Protein AF-D8UL96-F1 (afdb_monomer)

Secondary structure (DSSP, 8-state):
-EEEES-SEEEEESSSEEEEESSSEEEEESSSEEEEESSSEEEEESS-SEEEEES-SEEEEES-SEEEEES-SEEEEES-SEEEEEEEEEEEEEEEEEEEEEEEEEEEEEEEEEEEEEEEE-SEEEESS-EEEEE-SEEEEES-SS--EE--SS-EEEE--

Solvent-accessible surface area (backbone atoms only — not comparable to full-atom values): 7204 Å² total; per-residue (Å²): 106,48,81,46,66,75,39,77,62,46,81,48,63,77,35,67,33,40,38,42,35,52,28,52,36,40,39,42,33,46,22,44,33,39,38,38,35,47,25,52,34,39,39,40,40,41,66,24,52,36,39,40,39,36,49,24,52,36,39,39,42,35,46,23,53,33,40,38,41,36,49,25,54,34,41,40,40,34,50,24,44,35,36,39,42,35,46,23,38,34,42,39,41,33,46,25,47,34,36,43,37,31,49,26,57,42,40,39,41,39,37,58,34,64,32,30,43,37,32,60,31,61,41,40,37,40,32,48,19,45,24,43,38,36,38,52,27,38,36,42,36,34,53,38,98,60,81,52,79,41,66,71,72,57,53,75,48,78,45,66,120

Organism: NCBI:txid3068

Nearest PDB structures (foldseek):
  3ult-assembly2_B  TM=1.976E-01  e=4.684E+00  Lolium perenne
  4dn7-assembly1_B  TM=1.656E-01  e=8.899E+00  Methanosarcina mazei Go1

pLDDT: mean 82.92, std 13.46, range [46.44, 96.88]

Radius of gyration: 16.31 Å; Cα contacts (8 Å, |Δi|>4): 551; chains: 1; bounding box: 40×33×46 Å

Mean predicted aligned error: 7.3 Å

Foldseek 3Di:
DEEAEDDQEEEAEDEQEYEHEHYAEYEAEQYQEYEYECYQEYEYDYNYQEYEYYDYQEYEYYDYQEYEAEDYQEYEYECHQEYEAYDYQEYEAENYAEYEHECHEHEYEAYNYNEYAHANHHEEYEHAEYAYEHDAYEYEYHDYPDYDYYDYNYDYHYYDD

Sequence (161 aa):
YAICKHMPYAICKHMPYAICKHMPYAICKHMPYAICNHMPYAICNHHMLYAICKHMPYAICKHMPYAICKHMPYAICKHIPYAICNHMPYANCNHMQSASICDLQAYVICKHMRSASICNLQAYAICESASICNLQAYAICKHMPYVSICHMQAYAICKHM

Structure (mmCIF, N/CA/C/O backbone):
data_AF-D8UL96-F1
#
_entry.id   AF-D8UL96-F1
#
loop_
_atom_site.group_PDB
_atom_site.id
_atom_site.type_symbol
_atom_site.label_atom_id
_atom_site.label_alt_id
_atom_site.label_comp_id
_atom_site.label_asym_id
_atom_site.label_entity_id
_atom_site.label_seq_id
_atom_site.pdbx_PDB_ins_code
_atom_site.Cartn_x
_atom_site.Cartn_y
_atom_site.Cartn_z
_atom_site.occupancy
_atom_site.B_iso_or_equiv
_atom_site.auth_seq_id
_atom_site.auth_comp_id
_atom_site.auth_asym_id
_atom_site.auth_atom_id
_atom_site.pdbx_PDB_model_num
ATOM 1 N N . TYR A 1 1 ? 15.460 1.985 -16.547 1.00 90.88 1 TYR A N 1
ATOM 2 C CA . TYR A 1 1 ? 13.983 1.953 -16.497 1.00 90.88 1 TYR A CA 1
ATOM 3 C C . TYR A 1 1 ? 13.565 0.534 -16.845 1.00 90.88 1 TYR A C 1
ATOM 5 O O . TYR A 1 1 ? 14.177 -0.022 -17.747 1.00 90.88 1 TYR A O 1
ATOM 13 N N . ALA A 1 2 ? 12.592 -0.058 -16.149 1.00 92.19 2 ALA A N 1
ATOM 14 C CA . ALA A 1 2 ? 12.120 -1.418 -16.433 1.00 92.19 2 ALA A CA 1
ATOM 15 C C . ALA A 1 2 ? 10.598 -1.485 -16.576 1.00 92.19 2 ALA A C 1
ATOM 17 O O . ALA A 1 2 ? 9.871 -0.869 -15.794 1.00 92.19 2 ALA A O 1
ATOM 18 N N . ILE A 1 3 ? 10.129 -2.277 -17.544 1.00 95.69 3 ILE A N 1
ATOM 19 C CA . ILE A 1 3 ? 8.726 -2.682 -17.669 1.00 95.69 3 ILE A CA 1
ATOM 20 C C . ILE A 1 3 ? 8.674 -4.201 -17.612 1.00 95.69 3 ILE A C 1
ATOM 22 O O . ILE A 1 3 ? 9.182 -4.888 -18.492 1.00 95.69 3 ILE A O 1
ATOM 26 N N . CYS A 1 4 ? 8.009 -4.707 -16.589 1.00 94.38 4 CYS A N 1
ATOM 27 C CA . CYS A 1 4 ? 7.832 -6.116 -16.313 1.00 94.38 4 CYS A CA 1
ATOM 28 C C . CYS A 1 4 ? 6.341 -6.445 -16.503 1.00 94.38 4 CYS A C 1
ATOM 30 O O . CYS A 1 4 ? 5.489 -5.896 -15.799 1.00 94.38 4 CYS A O 1
ATOM 32 N N . LYS A 1 5 ? 6.012 -7.316 -17.466 1.00 95.06 5 LYS A N 1
ATOM 33 C CA . LYS A 1 5 ? 4.636 -7.742 -17.783 1.00 95.06 5 LYS A CA 1
ATOM 34 C C . LYS A 1 5 ? 4.568 -9.256 -17.957 1.00 95.06 5 LYS A C 1
ATOM 36 O O . LYS A 1 5 ? 5.468 -9.806 -18.576 1.00 95.06 5 LYS A O 1
ATOM 41 N N . HIS A 1 6 ? 3.502 -9.895 -17.470 1.00 92.50 6 HIS A N 1
ATOM 42 C CA . HIS A 1 6 ? 3.218 -11.323 -17.702 1.00 92.50 6 HIS A CA 1
ATOM 43 C C . HIS A 1 6 ? 4.377 -12.266 -17.330 1.00 92.50 6 HIS A C 1
ATOM 45 O O . HIS A 1 6 ? 4.664 -13.227 -18.035 1.00 92.50 6 HIS A O 1
ATOM 51 N N . MET A 1 7 ? 5.050 -11.987 -16.212 1.00 91.06 7 MET A N 1
ATOM 52 C CA . MET A 1 7 ? 6.116 -12.837 -15.669 1.00 91.06 7 MET A CA 1
ATOM 53 C C . MET A 1 7 ? 5.695 -13.401 -14.311 1.00 91.06 7 MET A C 1
ATOM 55 O O . MET A 1 7 ? 4.895 -12.768 -13.626 1.00 91.06 7 MET A O 1
ATOM 59 N N . PRO A 1 8 ? 6.240 -14.546 -13.873 1.00 89.44 8 PRO A N 1
ATOM 60 C CA . PRO A 1 8 ? 5.935 -15.099 -12.554 1.00 89.44 8 PRO A CA 1
ATOM 61 C C . PRO A 1 8 ? 6.446 -14.213 -11.406 1.00 89.44 8 PRO A C 1
ATOM 63 O O . PRO A 1 8 ? 5.813 -14.142 -10.354 1.00 89.44 8 PRO A O 1
ATOM 66 N N . TYR A 1 9 ? 7.561 -13.503 -11.602 1.00 93.25 9 TYR A N 1
ATOM 67 C CA . TYR A 1 9 ? 8.114 -12.575 -10.617 1.00 93.25 9 TYR A CA 1
ATOM 68 C C . TYR A 1 9 ? 8.910 -11.446 -11.286 1.00 93.25 9 TYR A C 1
ATOM 70 O O . TYR A 1 9 ? 9.438 -11.612 -12.385 1.00 93.25 9 TYR A O 1
ATOM 78 N N . ALA A 1 10 ? 9.034 -10.307 -10.601 1.00 94.38 10 ALA A N 1
ATOM 79 C CA . ALA A 1 10 ? 9.930 -9.218 -10.987 1.00 94.38 10 ALA A CA 1
ATOM 80 C C . ALA A 1 10 ? 10.727 -8.698 -9.785 1.00 94.38 10 ALA A C 1
ATOM 82 O O . ALA A 1 10 ? 10.167 -8.401 -8.728 1.00 94.38 10 ALA A O 1
ATOM 83 N N . ILE A 1 11 ? 12.043 -8.557 -9.957 1.00 95.19 11 ILE A N 1
ATOM 84 C CA . ILE A 1 11 ? 12.930 -7.911 -8.986 1.00 95.19 11 ILE A CA 1
ATOM 85 C C . ILE A 1 11 ? 13.645 -6.768 -9.699 1.00 95.19 11 ILE A C 1
ATOM 87 O O . ILE A 1 11 ? 14.596 -6.981 -10.445 1.00 95.19 11 ILE A O 1
ATOM 91 N N . CYS A 1 12 ? 13.193 -5.547 -9.443 1.00 93.19 12 CYS A N 1
ATOM 92 C CA . CYS A 1 12 ? 13.756 -4.336 -10.016 1.00 93.19 12 CYS A CA 1
ATOM 93 C C . CYS A 1 12 ? 14.648 -3.661 -8.961 1.00 93.19 12 CYS A C 1
ATOM 95 O O . CYS A 1 12 ? 14.188 -3.346 -7.858 1.00 93.19 12 CYS A O 1
ATOM 97 N N . LYS A 1 13 ? 15.927 -3.437 -9.287 1.00 93.75 13 LYS A N 1
ATOM 98 C CA . LYS A 1 13 ? 16.922 -2.801 -8.405 1.00 93.75 13 LYS A CA 1
ATOM 99 C C . LYS A 1 13 ? 17.768 -1.789 -9.177 1.00 93.75 13 LYS A C 1
ATOM 101 O O . LYS A 1 13 ? 18.006 -2.009 -10.357 1.00 93.75 13 LYS A O 1
ATOM 106 N N . HIS A 1 14 ? 18.243 -0.736 -8.507 1.00 91.62 14 HIS A N 1
ATOM 107 C CA . HIS A 1 14 ? 19.226 0.230 -9.035 1.00 91.62 14 HIS A CA 1
ATOM 108 C C . HIS A 1 14 ? 18.855 0.817 -10.404 1.00 91.62 14 HIS A C 1
ATOM 110 O O . HIS A 1 14 ? 19.633 0.791 -11.354 1.00 91.62 14 HIS A O 1
ATOM 116 N N . MET A 1 15 ? 17.638 1.346 -10.518 1.00 91.06 15 MET A N 1
ATOM 117 C CA . MET A 1 15 ? 17.159 1.986 -11.743 1.00 91.06 15 MET A CA 1
ATOM 118 C C . MET A 1 15 ? 16.376 3.253 -11.414 1.00 91.06 15 MET A C 1
ATOM 120 O O . MET A 1 15 ? 15.866 3.370 -10.309 1.00 91.06 15 MET A O 1
ATOM 124 N N . PRO A 1 16 ? 16.183 4.178 -12.366 1.00 91.88 16 PRO A N 1
ATOM 125 C CA . PRO A 1 16 ? 15.356 5.360 -12.121 1.00 91.88 16 PRO A CA 1
ATOM 126 C C . PRO A 1 16 ? 13.875 5.032 -11.860 1.00 91.88 16 PRO A C 1
ATOM 128 O O . PRO A 1 16 ? 13.189 5.754 -11.140 1.00 91.88 16 PRO A O 1
ATOM 131 N N . TYR A 1 17 ? 13.366 3.960 -12.479 1.00 93.69 17 TYR A N 1
ATOM 132 C CA . TYR A 1 17 ? 11.932 3.686 -12.538 1.00 93.69 17 TYR A CA 1
ATOM 133 C C . TYR A 1 17 ? 11.621 2.218 -12.876 1.00 93.69 17 TYR A C 1
ATOM 135 O O . TYR A 1 17 ? 12.317 1.623 -13.713 1.00 93.69 17 TYR A O 1
ATOM 143 N N . ALA A 1 18 ? 10.549 1.671 -12.291 1.00 95.06 18 ALA A N 1
ATOM 144 C CA . ALA A 1 18 ? 10.006 0.347 -12.605 1.00 95.06 18 ALA A CA 1
ATOM 145 C C . ALA A 1 18 ? 8.469 0.335 -12.734 1.00 95.06 18 ALA A C 1
ATOM 147 O O . ALA A 1 18 ? 7.761 0.871 -11.880 1.00 95.06 18 ALA A O 1
ATOM 148 N N . ILE A 1 19 ? 7.956 -0.339 -13.769 1.00 96.75 19 ILE A N 1
ATOM 149 C CA . ILE A 1 19 ? 6.540 -0.713 -13.908 1.00 96.75 19 ILE A CA 1
ATOM 150 C C . ILE A 1 19 ? 6.416 -2.226 -13.870 1.00 96.75 19 ILE A C 1
ATOM 152 O O . ILE A 1 19 ? 6.923 -2.901 -14.761 1.00 96.75 19 ILE A O 1
ATOM 156 N N . CYS A 1 20 ? 5.646 -2.744 -12.924 1.00 95.88 20 CYS A N 1
ATOM 157 C CA . CYS A 1 20 ? 5.314 -4.158 -12.825 1.00 95.88 20 CYS A CA 1
ATOM 158 C C . CYS A 1 20 ? 3.795 -4.328 -12.984 1.00 95.88 20 CYS A C 1
ATOM 160 O O . CYS A 1 20 ? 3.017 -3.731 -12.234 1.00 95.88 20 CYS A O 1
ATOM 162 N N . LYS A 1 21 ? 3.358 -5.102 -13.986 1.00 96.38 21 LYS A N 1
ATOM 163 C CA . LYS A 1 21 ? 1.936 -5.313 -14.313 1.00 96.38 21 LYS A CA 1
ATOM 164 C C . LYS A 1 21 ? 1.620 -6.780 -14.591 1.00 96.38 21 LYS A C 1
ATOM 166 O O . LYS A 1 21 ? 2.418 -7.452 -15.236 1.00 96.38 21 LYS A O 1
ATOM 171 N N . HIS A 1 22 ? 0.430 -7.233 -14.193 1.00 94.12 22 HIS A N 1
ATOM 172 C CA . HIS A 1 22 ? -0.103 -8.565 -14.526 1.00 94.12 22 HIS A CA 1
ATOM 173 C C . HIS A 1 22 ? 0.876 -9.693 -14.183 1.00 94.12 22 HIS A C 1
ATOM 175 O O . HIS A 1 22 ? 1.348 -10.417 -15.059 1.00 94.12 22 HIS A O 1
ATOM 181 N N . MET A 1 23 ? 1.228 -9.796 -12.904 1.00 93.25 23 MET A N 1
ATOM 182 C CA . MET A 1 23 ? 2.145 -10.821 -12.406 1.00 93.25 23 MET A CA 1
ATOM 183 C C . MET A 1 23 ? 1.846 -11.197 -10.962 1.00 93.25 23 MET A C 1
ATOM 185 O O . MET A 1 23 ? 1.242 -10.393 -10.269 1.00 93.25 23 MET A O 1
ATOM 189 N N . PRO A 1 24 ? 2.274 -12.372 -10.480 1.00 92.69 24 PRO A N 1
ATOM 190 C CA . PRO A 1 24 ? 2.106 -12.770 -9.085 1.00 92.69 24 PRO A CA 1
ATOM 191 C C . PRO A 1 24 ? 2.796 -11.834 -8.077 1.00 92.69 24 PRO A C 1
ATOM 193 O O . PRO A 1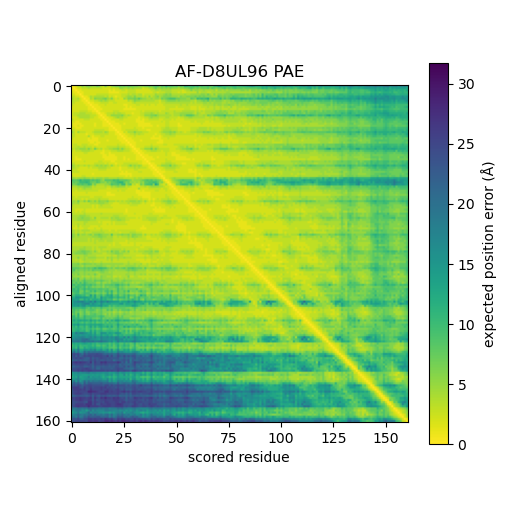 24 ? 2.218 -11.497 -7.044 1.00 92.69 24 PRO A O 1
ATOM 196 N N . TYR A 1 25 ? 4.036 -11.421 -8.364 1.00 94.50 25 TYR A N 1
ATOM 197 C CA . TYR A 1 25 ? 4.905 -10.819 -7.354 1.00 94.50 25 TYR A CA 1
ATOM 198 C C . TYR A 1 25 ? 5.887 -9.788 -7.926 1.00 94.50 25 TYR A C 1
ATOM 200 O O . TYR A 1 25 ? 6.566 -10.056 -8.920 1.00 94.50 25 TYR A O 1
ATOM 208 N N . ALA A 1 26 ? 6.024 -8.636 -7.258 1.00 95.44 26 ALA A N 1
ATOM 209 C CA . ALA A 1 26 ? 7.021 -7.620 -7.597 1.00 95.44 26 ALA A CA 1
ATOM 210 C C . ALA A 1 26 ? 7.772 -7.079 -6.370 1.00 95.44 26 ALA A C 1
ATOM 212 O O . ALA A 1 26 ? 7.169 -6.695 -5.366 1.00 95.44 26 ALA A O 1
ATOM 213 N N . ILE A 1 27 ? 9.099 -6.977 -6.488 1.00 95.88 27 ILE A N 1
ATOM 214 C CA . ILE A 1 27 ? 9.964 -6.246 -5.555 1.00 95.88 27 ILE A CA 1
ATOM 215 C C . ILE A 1 27 ? 10.639 -5.098 -6.298 1.00 95.88 27 ILE A C 1
ATOM 217 O O . ILE A 1 27 ? 11.404 -5.326 -7.234 1.00 95.88 27 ILE A O 1
ATOM 221 N N . CYS A 1 28 ? 10.450 -3.882 -5.796 1.00 94.38 28 CYS A N 1
ATOM 222 C CA . CYS A 1 28 ? 11.119 -2.674 -6.264 1.00 94.38 28 CYS A CA 1
ATOM 223 C C . CYS A 1 28 ? 11.970 -2.093 -5.128 1.00 94.38 28 CYS A C 1
ATOM 225 O O . CYS A 1 28 ? 11.453 -1.828 -4.038 1.00 94.38 28 CYS A O 1
ATOM 227 N N . LYS A 1 29 ? 13.280 -1.934 -5.360 1.00 93.88 29 LYS A N 1
ATOM 228 C CA . LYS A 1 29 ? 14.232 -1.399 -4.369 1.00 93.88 29 LYS A CA 1
ATOM 229 C C . LYS A 1 29 ? 15.256 -0.450 -4.987 1.00 93.88 29 LYS A C 1
ATOM 231 O O . LYS A 1 29 ? 15.674 -0.670 -6.119 1.00 93.88 29 LYS A O 1
ATOM 236 N N . HIS A 1 30 ? 15.726 0.537 -4.220 1.00 90.56 30 HIS A N 1
ATOM 237 C CA . HIS A 1 30 ? 16.778 1.477 -4.641 1.00 90.56 30 HIS A CA 1
ATOM 238 C C . HIS A 1 30 ? 16.457 2.154 -5.982 1.00 90.56 30 HIS A C 1
ATOM 240 O O . HIS A 1 30 ? 17.207 2.031 -6.953 1.00 90.56 30 HIS A O 1
ATOM 246 N N . MET A 1 31 ? 15.300 2.810 -6.048 1.00 91.81 31 MET A N 1
ATOM 247 C CA . MET A 1 31 ? 14.851 3.526 -7.239 1.00 91.81 31 MET A CA 1
ATOM 248 C C . MET A 1 31 ? 13.921 4.678 -6.886 1.00 91.81 31 MET A C 1
ATOM 250 O O . MET A 1 31 ? 13.032 4.477 -6.071 1.00 91.81 31 MET A O 1
ATOM 254 N N . PRO A 1 32 ? 14.017 5.839 -7.545 1.00 92.38 32 PRO A N 1
ATOM 255 C CA . PRO A 1 32 ? 13.116 6.960 -7.304 1.00 92.38 32 PRO A CA 1
ATOM 256 C C . PRO A 1 32 ? 11.619 6.609 -7.400 1.00 92.38 32 PRO A C 1
ATOM 258 O O . PRO A 1 32 ? 10.847 7.045 -6.548 1.00 92.38 32 PRO A O 1
ATOM 261 N N . TYR A 1 33 ? 11.205 5.794 -8.378 1.00 94.56 33 TYR A N 1
ATOM 262 C CA . TYR A 1 33 ? 9.786 5.553 -8.669 1.00 94.56 33 TYR A CA 1
ATOM 263 C C . TYR A 1 33 ? 9.467 4.077 -8.940 1.00 94.56 33 TYR A C 1
ATOM 265 O O . TYR A 1 33 ? 10.154 3.424 -9.728 1.00 94.56 33 TYR A O 1
ATOM 273 N N . ALA A 1 34 ? 8.360 3.572 -8.383 1.00 95.38 34 ALA A N 1
ATOM 274 C CA . ALA A 1 34 ? 7.782 2.295 -8.807 1.00 95.38 34 ALA A CA 1
ATOM 275 C C . ALA A 1 34 ? 6.258 2.332 -8.939 1.00 95.38 34 ALA A C 1
ATOM 277 O O . ALA A 1 34 ? 5.555 2.930 -8.121 1.00 95.38 34 ALA A O 1
ATOM 278 N N . ILE A 1 35 ? 5.753 1.625 -9.951 1.00 96.88 35 ILE A N 1
ATOM 279 C CA . ILE A 1 35 ? 4.327 1.375 -10.153 1.00 96.88 35 ILE A CA 1
ATOM 280 C C . ILE A 1 35 ? 4.085 -0.130 -10.233 1.00 96.88 35 ILE A C 1
ATOM 282 O O . ILE A 1 35 ? 4.559 -0.794 -11.153 1.00 96.88 35 ILE A O 1
ATOM 286 N N . CYS A 1 36 ? 3.279 -0.642 -9.311 1.00 96.06 36 CYS A N 1
ATOM 287 C CA . CYS A 1 36 ? 2.839 -2.029 -9.260 1.00 96.06 36 CYS A CA 1
ATOM 288 C C . CYS A 1 36 ? 1.317 -2.071 -9.454 1.00 96.06 36 CYS A C 1
ATOM 290 O O . CYS A 1 36 ? 0.576 -1.408 -8.724 1.00 96.06 36 CYS A O 1
ATOM 292 N N . ASN A 1 37 ? 0.836 -2.815 -10.454 1.00 95.69 37 ASN A N 1
ATOM 293 C CA . ASN A 1 37 ? -0.593 -2.890 -10.766 1.00 95.69 37 ASN A CA 1
ATOM 294 C C . ASN A 1 37 ? -1.036 -4.304 -11.170 1.00 95.69 37 ASN A C 1
ATOM 296 O O . ASN A 1 37 ? -0.295 -4.996 -11.865 1.00 95.69 37 ASN A O 1
ATOM 300 N N . HIS A 1 38 ? -2.258 -4.697 -10.800 1.00 93.50 38 HIS A N 1
ATOM 301 C CA . HIS A 1 38 ? -2.842 -6.011 -11.110 1.00 93.50 38 HIS A CA 1
ATOM 302 C C . HIS A 1 38 ? -1.903 -7.170 -10.755 1.00 93.50 38 HIS A C 1
ATOM 304 O O . HIS A 1 38 ? -1.408 -7.887 -11.628 1.00 93.50 38 HIS A O 1
ATOM 310 N N . MET A 1 39 ? -1.629 -7.319 -9.463 1.00 93.88 39 MET A N 1
ATOM 311 C CA . MET A 1 39 ? -0.811 -8.410 -8.936 1.00 93.88 39 MET A CA 1
ATOM 312 C C . MET A 1 39 ? -1.285 -8.834 -7.549 1.00 93.88 39 MET A C 1
ATOM 314 O O . MET A 1 39 ? -1.819 -8.002 -6.838 1.00 93.88 39 MET A O 1
ATOM 318 N N . PRO A 1 40 ? -1.090 -10.084 -7.120 1.00 92.75 40 PRO A N 1
ATOM 319 C CA . PRO A 1 40 ? -1.276 -10.516 -5.740 1.00 92.75 40 PRO A CA 1
ATOM 320 C C . PRO A 1 40 ? -0.494 -9.681 -4.713 1.00 92.75 40 PRO A C 1
ATOM 322 O O . PRO A 1 40 ? -1.046 -9.311 -3.674 1.00 92.75 40 PRO A O 1
ATOM 325 N N . TYR A 1 41 ? 0.784 -9.392 -4.989 1.00 94.00 41 TYR A N 1
ATOM 326 C CA . TYR A 1 41 ? 1.680 -8.858 -3.966 1.00 94.00 41 TYR A CA 1
ATOM 327 C C . TYR A 1 41 ? 2.772 -7.925 -4.509 1.00 94.00 41 TYR A C 1
ATOM 329 O O . TYR A 1 41 ? 3.481 -8.265 -5.461 1.00 94.00 41 TYR A O 1
ATOM 337 N N . ALA A 1 42 ? 2.964 -6.779 -3.846 1.00 94.69 42 ALA A N 1
ATOM 338 C CA . ALA A 1 42 ? 4.026 -5.821 -4.153 1.00 94.69 42 ALA A CA 1
ATOM 339 C C . ALA A 1 42 ? 4.802 -5.366 -2.906 1.00 94.69 42 ALA A C 1
ATOM 341 O O . ALA A 1 42 ? 4.212 -4.945 -1.907 1.00 94.69 42 ALA A O 1
ATOM 342 N N . ILE A 1 43 ? 6.137 -5.363 -3.005 1.00 96.00 43 ILE A N 1
ATOM 343 C CA . ILE A 1 43 ? 7.027 -4.703 -2.041 1.00 96.00 43 ILE A CA 1
ATOM 344 C C . ILE A 1 43 ? 7.763 -3.557 -2.722 1.00 96.00 43 ILE A C 1
ATOM 346 O O . ILE A 1 43 ? 8.593 -3.778 -3.605 1.00 96.00 43 ILE A O 1
ATOM 350 N N . CYS A 1 44 ? 7.547 -2.350 -2.218 1.00 93.62 44 CYS A N 1
ATOM 351 C CA . CYS A 1 44 ? 8.295 -1.155 -2.584 1.00 93.62 44 CYS A CA 1
ATOM 352 C C . CYS A 1 44 ? 9.079 -0.691 -1.352 1.00 93.62 44 CYS A C 1
ATOM 354 O O . CYS A 1 44 ? 8.486 -0.345 -0.326 1.00 93.62 44 CYS A O 1
ATOM 356 N N . ASN A 1 45 ? 10.411 -0.745 -1.401 1.00 90.06 45 ASN A N 1
ATOM 357 C CA . ASN A 1 45 ? 11.227 -0.456 -0.225 1.00 90.06 45 ASN A CA 1
ATOM 358 C C . ASN A 1 45 ? 12.556 0.227 -0.562 1.00 90.06 45 ASN A C 1
ATOM 360 O O . ASN A 1 45 ? 13.233 -0.177 -1.500 1.00 90.06 45 ASN A O 1
ATOM 364 N N . HIS A 1 46 ? 12.975 1.134 0.322 1.00 80.81 46 HIS A N 1
ATOM 365 C CA . HIS A 1 46 ? 14.321 1.697 0.439 1.00 80.81 46 HIS A CA 1
ATOM 366 C C . HIS A 1 46 ? 14.748 2.592 -0.737 1.00 80.81 46 HIS A C 1
ATOM 368 O O . HIS A 1 46 ? 14.805 2.157 -1.888 1.00 80.81 46 HIS A O 1
ATOM 374 N N . HIS A 1 47 ? 15.130 3.838 -0.424 1.00 80.19 47 HIS A N 1
ATOM 375 C CA . HIS A 1 47 ? 15.642 4.815 -1.396 1.00 80.19 47 HIS A CA 1
ATOM 376 C C . HIS A 1 47 ? 14.682 5.039 -2.576 1.00 80.19 47 HIS A C 1
ATOM 378 O O . HIS A 1 47 ? 15.092 5.127 -3.733 1.00 80.19 47 HIS A O 1
ATOM 384 N N . MET A 1 48 ? 13.385 5.108 -2.267 1.00 85.56 48 MET A N 1
ATOM 385 C CA . MET A 1 48 ? 12.355 5.482 -3.228 1.00 85.56 48 MET A CA 1
ATOM 386 C C . MET A 1 48 ? 11.775 6.835 -2.865 1.00 85.56 48 MET A C 1
ATOM 388 O O . MET A 1 48 ? 11.583 7.124 -1.689 1.00 85.56 48 MET A O 1
ATOM 392 N N . LEU A 1 49 ? 11.491 7.659 -3.870 1.00 90.31 49 LEU A N 1
ATOM 393 C CA . LEU A 1 49 ? 10.740 8.897 -3.687 1.00 90.31 49 LEU A CA 1
ATOM 394 C C . LEU A 1 49 ? 9.238 8.605 -3.661 1.00 90.31 49 LEU A C 1
ATOM 396 O O . LEU A 1 49 ? 8.499 9.244 -2.912 1.00 90.31 49 LEU A O 1
ATOM 400 N N . TYR A 1 50 ? 8.799 7.633 -4.467 1.00 93.12 50 TYR A N 1
ATOM 401 C CA . TYR A 1 50 ? 7.385 7.410 -4.723 1.00 93.12 50 TYR A CA 1
ATOM 402 C C . TYR A 1 50 ? 7.056 5.952 -5.077 1.00 93.12 50 TYR A C 1
ATOM 404 O O . TYR A 1 50 ? 7.717 5.340 -5.924 1.00 93.12 50 TYR A O 1
ATOM 412 N N . ALA A 1 51 ? 5.978 5.419 -4.497 1.00 95.00 51 ALA A N 1
ATOM 413 C CA . ALA A 1 51 ? 5.399 4.135 -4.896 1.00 95.00 51 ALA A CA 1
ATOM 414 C C . ALA A 1 51 ? 3.887 4.226 -5.128 1.00 95.00 51 ALA A C 1
ATOM 416 O O . ALA A 1 51 ? 3.149 4.771 -4.305 1.00 95.00 51 ALA A O 1
ATOM 417 N N . ILE A 1 52 ? 3.425 3.626 -6.228 1.00 96.69 52 ILE A N 1
ATOM 418 C CA . ILE A 1 52 ? 2.003 3.412 -6.510 1.00 96.69 52 ILE A CA 1
ATOM 419 C C . ILE A 1 52 ? 1.718 1.916 -6.546 1.00 96.69 52 ILE A C 1
ATOM 421 O O . ILE A 1 52 ? 2.238 1.206 -7.406 1.00 96.69 52 ILE A O 1
ATOM 425 N N . CYS A 1 53 ? 0.811 1.470 -5.686 1.00 96.19 53 CYS A N 1
ATOM 426 C CA . CYS A 1 53 ? 0.294 0.111 -5.655 1.00 96.19 53 CYS A CA 1
ATOM 427 C C . CYS A 1 53 ? -1.221 0.151 -5.908 1.00 96.19 53 CYS A C 1
ATOM 429 O O . CYS A 1 53 ? -1.966 0.799 -5.168 1.00 96.19 53 CYS A O 1
ATOM 431 N N . LYS A 1 54 ? -1.684 -0.503 -6.979 1.00 96.00 54 LYS A N 1
ATOM 432 C CA . LYS A 1 54 ? -3.102 -0.554 -7.374 1.00 96.00 54 LYS A CA 1
ATOM 433 C C . LYS A 1 54 ? -3.571 -1.976 -7.678 1.00 96.00 54 LYS A C 1
ATOM 435 O O . LYS A 1 54 ? -2.803 -2.770 -8.216 1.00 96.00 54 LYS A O 1
ATOM 440 N N . HIS A 1 55 ? -4.842 -2.259 -7.383 1.00 94.00 55 HIS A N 1
ATOM 441 C CA . HIS A 1 55 ? -5.525 -3.509 -7.743 1.00 94.00 55 HIS A CA 1
ATOM 442 C C . HIS A 1 55 ? -4.726 -4.752 -7.340 1.00 94.00 55 HIS A C 1
ATOM 444 O O . HIS A 1 55 ? -4.289 -5.538 -8.184 1.00 94.00 55 HIS A O 1
ATOM 450 N N . MET A 1 56 ? -4.495 -4.891 -6.037 1.00 93.69 56 MET A N 1
ATOM 451 C CA . MET A 1 56 ? -3.749 -6.011 -5.476 1.00 93.69 56 MET A CA 1
ATOM 452 C C . MET A 1 56 ? -4.285 -6.420 -4.108 1.00 93.69 56 MET A C 1
ATOM 454 O O . MET A 1 56 ? -4.723 -5.557 -3.374 1.00 93.69 56 MET A O 1
ATOM 458 N N . PRO A 1 57 ? -4.252 -7.699 -3.726 1.00 92.00 57 PRO A N 1
ATOM 459 C CA . PRO A 1 57 ? -4.490 -8.169 -2.364 1.00 92.00 57 PRO A CA 1
ATOM 460 C C . PRO A 1 57 ? -3.641 -7.460 -1.293 1.00 92.00 57 PRO A C 1
ATOM 462 O O . PRO A 1 57 ? -4.180 -7.014 -0.279 1.00 92.00 57 PRO A O 1
ATOM 465 N N . TYR A 1 58 ? -2.327 -7.339 -1.529 1.00 93.62 58 TYR A N 1
ATOM 466 C CA . TYR A 1 58 ? -1.365 -6.890 -0.519 1.00 93.62 58 TYR A CA 1
ATOM 467 C C . TYR A 1 58 ? -0.303 -5.938 -1.084 1.00 93.62 58 TYR A C 1
ATOM 469 O O . TYR A 1 58 ? 0.377 -6.259 -2.062 1.00 93.62 58 TYR A O 1
ATOM 477 N N . ALA A 1 59 ? -0.084 -4.812 -0.399 1.00 94.88 59 ALA A N 1
ATOM 478 C CA . ALA A 1 59 ? 1.027 -3.901 -0.674 1.00 94.88 59 ALA A CA 1
ATOM 479 C C . ALA A 1 59 ? 1.820 -3.552 0.591 1.00 94.88 59 ALA A C 1
ATOM 481 O O . ALA A 1 59 ? 1.255 -3.233 1.641 1.00 94.88 59 ALA A O 1
ATOM 482 N N . ILE A 1 60 ? 3.148 -3.555 0.465 1.00 95.81 60 ILE A N 1
ATOM 483 C CA . ILE A 1 60 ? 4.063 -3.088 1.506 1.00 95.81 60 ILE A CA 1
ATOM 484 C C . ILE A 1 60 ? 4.931 -1.963 0.949 1.00 95.81 60 ILE A C 1
ATOM 486 O O . ILE A 1 60 ? 5.781 -2.194 0.088 1.00 95.81 60 ILE A O 1
ATOM 490 N N . CYS A 1 61 ? 4.765 -0.766 1.508 1.00 95.00 61 CYS A N 1
ATOM 491 C CA . CYS A 1 61 ? 5.559 0.416 1.189 1.00 95.00 61 CYS A CA 1
ATOM 492 C C . CYS A 1 61 ? 6.371 0.832 2.422 1.00 95.00 61 CYS A C 1
ATOM 494 O O . CYS A 1 61 ? 5.822 1.020 3.513 1.00 95.00 61 CYS A O 1
ATOM 496 N N . LYS A 1 62 ? 7.694 0.956 2.271 1.00 94.06 62 LYS A N 1
ATOM 497 C CA . LYS A 1 62 ? 8.603 1.308 3.372 1.00 94.06 62 LYS A CA 1
ATOM 498 C C . LYS A 1 62 ? 9.702 2.277 2.938 1.00 94.06 62 LYS A C 1
ATOM 500 O O . LYS A 1 62 ? 10.238 2.142 1.840 1.00 94.06 62 LYS A O 1
ATOM 505 N N . HIS A 1 63 ? 10.081 3.185 3.840 1.00 91.25 63 HIS A N 1
ATOM 506 C CA . HIS A 1 63 ? 11.229 4.093 3.687 1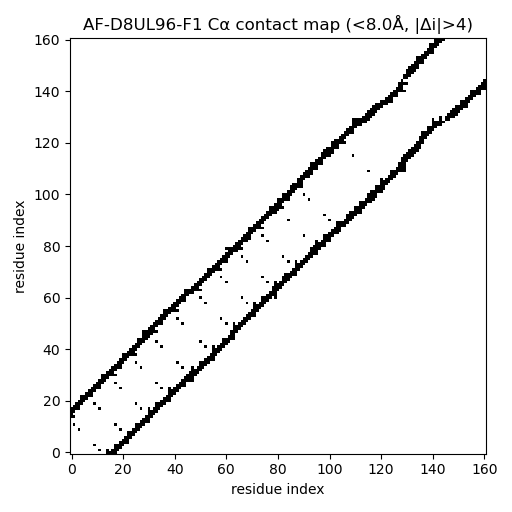.00 91.25 63 HIS A CA 1
ATOM 507 C C . HIS A 1 63 ? 11.192 4.909 2.387 1.00 91.25 63 HIS A C 1
ATOM 509 O O . HIS A 1 63 ? 12.097 4.820 1.551 1.00 91.25 63 HIS A O 1
ATOM 515 N N . MET A 1 64 ? 10.124 5.687 2.222 1.00 92.81 64 MET A N 1
ATOM 516 C CA . ME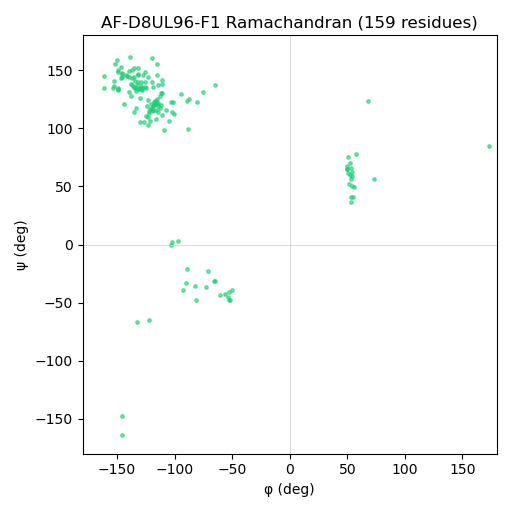T A 1 64 ? 9.950 6.601 1.093 1.00 92.81 64 MET A CA 1
ATOM 517 C C . MET A 1 64 ? 9.118 7.820 1.502 1.00 92.81 64 MET A C 1
ATOM 519 O O . MET A 1 64 ? 8.248 7.677 2.350 1.00 92.81 64 MET A O 1
ATOM 523 N N . PRO A 1 65 ? 9.323 9.001 0.902 1.00 92.06 65 PRO A N 1
ATOM 524 C CA . PRO A 1 65 ? 8.522 10.194 1.162 1.00 92.06 65 PRO A CA 1
ATOM 525 C C . PRO A 1 65 ? 7.015 10.001 0.922 1.00 92.06 65 PRO A C 1
ATOM 527 O O . PRO A 1 65 ? 6.209 10.450 1.738 1.00 92.06 65 PRO A O 1
ATOM 530 N N . TYR A 1 66 ? 6.646 9.314 -0.168 1.00 93.88 66 TYR A N 1
ATOM 531 C CA . TYR A 1 66 ? 5.263 9.219 -0.640 1.00 93.88 66 TYR A CA 1
ATOM 532 C C . TYR A 1 66 ? 4.862 7.793 -1.039 1.00 93.88 66 TYR A C 1
ATOM 534 O O . TYR A 1 66 ? 5.577 7.128 -1.794 1.00 93.88 66 TYR A O 1
ATOM 542 N N . ALA A 1 67 ? 3.672 7.356 -0.621 1.00 94.62 67 ALA A N 1
ATOM 543 C CA . ALA A 1 67 ? 3.070 6.106 -1.089 1.00 94.62 67 ALA A CA 1
ATOM 544 C C . ALA A 1 67 ? 1.569 6.242 -1.368 1.00 94.62 67 ALA A C 1
ATOM 546 O O . ALA A 1 67 ? 0.823 6.827 -0.583 1.00 94.62 67 ALA A O 1
ATOM 547 N N . ILE A 1 68 ? 1.115 5.641 -2.468 1.00 95.56 68 ILE A N 1
ATOM 548 C CA . ILE A 1 68 ? -0.303 5.535 -2.816 1.00 95.56 68 ILE A CA 1
ATOM 549 C C . ILE A 1 68 ? -0.692 4.065 -2.926 1.00 95.56 68 ILE A C 1
ATOM 551 O O . ILE A 1 68 ? -0.176 3.342 -3.778 1.00 95.56 68 ILE A O 1
ATOM 555 N N . CYS A 1 69 ? -1.658 3.654 -2.110 1.00 94.94 69 CYS A N 1
ATOM 556 C CA . CYS A 1 69 ? -2.243 2.319 -2.097 1.00 94.94 69 CYS A CA 1
ATOM 557 C C . CYS A 1 69 ? -3.747 2.429 -2.384 1.00 94.94 69 CYS A C 1
ATOM 559 O O . CYS A 1 69 ? -4.481 3.043 -1.610 1.00 94.94 69 CYS A O 1
ATOM 561 N N . LYS A 1 70 ? -4.217 1.871 -3.508 1.00 94.31 70 LYS A N 1
ATOM 562 C CA . LYS A 1 70 ? -5.642 1.902 -3.887 1.00 94.31 70 LYS A CA 1
ATOM 563 C C . LYS A 1 70 ? -6.181 0.538 -4.299 1.00 94.31 70 LYS A C 1
ATOM 565 O O . LYS A 1 70 ? -5.482 -0.213 -4.979 1.00 94.31 70 LYS A O 1
ATOM 570 N N . HIS A 1 71 ? -7.453 0.287 -3.984 1.00 93.19 71 HIS A N 1
ATOM 571 C CA . HIS A 1 71 ? -8.188 -0.923 -4.377 1.00 93.19 71 HIS A CA 1
ATOM 572 C C . HIS A 1 71 ? -7.456 -2.195 -3.951 1.00 93.19 71 HIS A C 1
ATOM 574 O O . HIS A 1 71 ? -6.993 -2.980 -4.785 1.00 93.19 71 HIS A O 1
ATOM 580 N N . MET A 1 72 ? -7.302 -2.352 -2.640 1.00 92.88 72 MET A N 1
ATOM 581 C CA . MET A 1 72 ? -6.632 -3.506 -2.062 1.00 92.88 72 MET A CA 1
ATOM 582 C C . MET A 1 72 ? -7.229 -3.896 -0.717 1.00 92.88 72 MET A C 1
ATOM 584 O O . MET A 1 72 ? -7.568 -3.014 0.047 1.00 92.88 72 MET A O 1
ATOM 588 N N . PRO A 1 73 ? -7.334 -5.185 -0.386 1.00 90.50 73 PRO A N 1
ATOM 589 C CA . PRO A 1 73 ? -7.644 -5.671 0.952 1.00 90.50 73 PRO A CA 1
ATOM 590 C C . PRO A 1 73 ? -6.736 -5.100 2.057 1.00 90.50 73 PRO A C 1
ATOM 592 O O . PRO A 1 73 ? -7.236 -4.642 3.085 1.00 90.50 73 PRO A O 1
ATOM 595 N N . TYR A 1 74 ? -5.413 -5.107 1.847 1.00 90.81 74 TYR A N 1
ATOM 596 C CA . TYR A 1 74 ? -4.441 -4.780 2.893 1.00 90.81 74 TYR A CA 1
ATOM 597 C C . TYR A 1 74 ? -3.296 -3.892 2.388 1.00 90.81 74 TYR A C 1
ATOM 599 O O . TYR A 1 74 ? -2.579 -4.254 1.450 1.00 90.81 74 TYR A O 1
ATOM 607 N N . ALA A 1 75 ? -3.048 -2.781 3.089 1.00 92.38 75 ALA A N 1
ATOM 608 C CA . ALA A 1 75 ? -1.878 -1.927 2.874 1.00 92.38 75 ALA A CA 1
ATOM 609 C C . ALA A 1 75 ? -1.071 -1.713 4.163 1.00 92.38 75 ALA A C 1
ATOM 611 O O . ALA A 1 75 ? -1.622 -1.395 5.221 1.00 92.38 75 ALA A O 1
ATOM 612 N N . ILE A 1 76 ? 0.255 -1.844 4.062 1.00 93.56 76 ILE A N 1
ATOM 613 C CA . ILE A 1 76 ? 1.194 -1.522 5.143 1.00 93.56 76 ILE A CA 1
ATOM 614 C C . ILE A 1 76 ? 2.133 -0.412 4.675 1.00 93.56 76 ILE A C 1
ATOM 616 O O . ILE A 1 76 ? 2.979 -0.632 3.805 1.00 93.56 76 ILE A O 1
ATOM 620 N N . CYS A 1 77 ? 2.042 0.747 5.325 1.00 92.50 77 CYS A N 1
ATOM 621 C CA . CYS A 1 77 ? 2.888 1.907 5.070 1.00 92.50 77 CYS A CA 1
ATOM 622 C C . CYS A 1 77 ? 3.706 2.239 6.328 1.00 92.50 77 CYS A C 1
ATOM 624 O O . CYS A 1 77 ? 3.140 2.500 7.393 1.00 92.50 77 CYS A O 1
ATOM 626 N N . LYS A 1 78 ? 5.043 2.208 6.233 1.00 92.81 78 LYS A N 1
ATOM 627 C CA . LYS A 1 78 ? 5.942 2.512 7.366 1.00 92.81 78 LYS A CA 1
ATOM 628 C C . LYS A 1 78 ? 7.061 3.473 6.988 1.00 92.81 78 LYS A C 1
ATOM 630 O O . LYS A 1 78 ? 7.711 3.265 5.965 1.00 92.81 78 LYS A O 1
ATOM 635 N N . HIS A 1 79 ? 7.349 4.440 7.861 1.00 91.12 79 HIS A N 1
ATOM 636 C CA . HIS A 1 79 ? 8.357 5.483 7.616 1.00 91.12 79 HIS A CA 1
ATOM 637 C C . HIS A 1 79 ? 8.091 6.202 6.293 1.00 91.12 79 HIS A C 1
ATOM 639 O O . HIS A 1 79 ? 8.959 6.287 5.421 1.00 91.12 79 HIS A O 1
ATOM 645 N N . ILE A 1 80 ? 6.840 6.632 6.138 1.00 89.19 80 ILE A N 1
ATOM 646 C CA . ILE A 1 80 ? 6.356 7.338 4.961 1.00 89.19 80 ILE A CA 1
ATOM 647 C C . ILE A 1 80 ? 5.710 8.631 5.445 1.00 89.19 80 ILE A C 1
ATOM 649 O O . ILE A 1 80 ? 4.619 8.569 6.004 1.00 89.19 80 ILE A O 1
ATOM 653 N N . PRO A 1 81 ? 6.364 9.792 5.270 1.00 89.25 81 PRO A N 1
ATOM 654 C CA . PRO A 1 81 ? 5.813 11.087 5.644 1.00 89.25 81 PRO A CA 1
ATOM 655 C C . PRO A 1 81 ? 4.392 11.326 5.123 1.00 89.25 81 PRO A C 1
ATOM 657 O O . PRO A 1 81 ? 3.580 11.858 5.875 1.00 89.25 81 PRO A O 1
ATOM 660 N N . TYR A 1 82 ? 4.085 10.897 3.894 1.00 90.19 82 TYR A N 1
ATOM 661 C CA . TYR A 1 82 ? 2.791 11.123 3.248 1.00 90.19 82 TYR A CA 1
ATOM 662 C C . TYR A 1 82 ? 2.247 9.847 2.599 1.00 90.19 82 TYR A C 1
ATOM 664 O O . TYR A 1 82 ? 2.832 9.328 1.644 1.00 90.19 82 TYR A O 1
ATOM 672 N N . ALA A 1 83 ? 1.098 9.353 3.064 1.00 90.00 83 ALA A N 1
ATOM 673 C CA . ALA A 1 83 ? 0.424 8.224 2.423 1.00 90.00 83 ALA A CA 1
ATOM 674 C C . ALA A 1 83 ? -1.040 8.485 2.096 1.00 90.00 83 ALA A C 1
ATOM 676 O O . ALA A 1 83 ? -1.758 9.152 2.840 1.00 90.00 83 ALA A O 1
ATOM 677 N N . ILE A 1 84 ? -1.471 7.893 0.984 1.00 91.31 84 ILE A N 1
ATOM 678 C CA . ILE A 1 84 ? -2.866 7.846 0.559 1.00 91.31 84 ILE A CA 1
ATOM 679 C C . ILE A 1 84 ? -3.285 6.379 0.477 1.00 91.31 84 ILE A C 1
ATOM 681 O O . ILE A 1 84 ? -2.742 5.623 -0.334 1.00 91.31 84 ILE A O 1
ATOM 685 N N . CYS A 1 85 ? -4.260 5.998 1.296 1.00 90.25 85 CYS A N 1
ATOM 686 C CA . CYS A 1 85 ? -4.822 4.653 1.363 1.00 90.25 85 CYS A CA 1
ATOM 687 C C . CYS A 1 85 ? -6.325 4.727 1.084 1.00 90.25 85 CYS A C 1
ATOM 689 O O . CYS A 1 85 ? -7.074 5.174 1.950 1.00 90.25 85 CYS A O 1
ATOM 691 N N . ASN A 1 86 ? -6.763 4.285 -0.101 1.00 89.19 86 ASN A N 1
ATOM 692 C CA . ASN A 1 86 ? -8.175 4.361 -0.497 1.00 89.19 86 ASN A CA 1
ATOM 693 C C . ASN A 1 86 ? -8.756 3.011 -0.927 1.00 89.19 86 ASN A C 1
ATOM 695 O O . ASN A 1 86 ? -8.065 2.217 -1.574 1.00 89.19 86 ASN A O 1
ATOM 699 N N . HIS A 1 87 ? -10.053 2.813 -0.671 1.00 88.19 87 HIS A N 1
ATOM 700 C CA . HIS A 1 87 ? -10.813 1.613 -1.044 1.00 88.19 87 HIS A CA 1
ATOM 701 C C . HIS A 1 87 ? -10.143 0.333 -0.544 1.00 88.19 87 HIS A C 1
ATOM 703 O O . HIS A 1 87 ? -9.642 -0.483 -1.329 1.00 88.19 87 HIS A O 1
ATOM 709 N N . MET A 1 88 ? -10.100 0.192 0.777 1.00 88.62 88 MET A N 1
ATOM 710 C CA . MET A 1 88 ? -9.546 -0.989 1.426 1.00 88.62 88 MET A CA 1
ATOM 711 C C . MET A 1 88 ? -10.287 -1.323 2.716 1.00 88.62 88 MET A C 1
ATOM 713 O O . MET A 1 88 ? -10.746 -0.424 3.398 1.00 88.62 88 MET A O 1
ATOM 717 N N . PRO A 1 89 ? -10.417 -2.589 3.110 1.00 86.50 89 PRO A N 1
ATOM 718 C CA . PRO A 1 89 ? -10.894 -2.936 4.435 1.00 86.50 89 PRO A CA 1
ATOM 719 C C . PRO A 1 89 ? -9.844 -2.648 5.516 1.00 86.50 89 PRO A C 1
ATOM 721 O O . PRO A 1 89 ? -10.233 -2.192 6.587 1.00 86.50 89 PRO A O 1
ATOM 724 N N . TYR A 1 90 ? -8.544 -2.845 5.248 1.00 88.06 90 TYR A N 1
ATOM 725 C CA . TYR A 1 90 ? -7.492 -2.745 6.267 1.00 88.06 90 TYR A CA 1
ATOM 726 C C . TYR A 1 90 ? -6.314 -1.853 5.852 1.00 88.06 90 TYR A C 1
ATOM 728 O O . TYR A 1 90 ? -5.643 -2.119 4.851 1.00 88.06 90 TYR A O 1
ATOM 736 N N . ALA A 1 91 ? -5.979 -0.862 6.686 1.00 87.81 91 ALA A N 1
ATOM 737 C CA . ALA A 1 91 ? -4.774 -0.041 6.531 1.00 87.81 91 ALA A CA 1
ATOM 738 C C . ALA A 1 91 ? -3.948 0.020 7.823 1.00 87.81 91 ALA A C 1
ATOM 740 O O . ALA A 1 91 ? -4.482 0.243 8.910 1.00 87.81 91 ALA A O 1
ATOM 741 N N . ASN A 1 92 ? -2.628 -0.142 7.702 1.00 90.38 92 ASN A N 1
ATOM 742 C CA . ASN A 1 92 ? -1.691 0.031 8.809 1.00 90.38 92 ASN A CA 1
ATOM 743 C C . ASN A 1 92 ? -0.625 1.079 8.461 1.00 90.38 92 ASN A C 1
ATOM 745 O O . ASN A 1 92 ? 0.264 0.840 7.637 1.00 90.38 92 ASN A O 1
ATOM 749 N N . CYS A 1 93 ? -0.719 2.221 9.131 1.00 87.31 93 CYS A N 1
ATOM 750 C CA . CYS A 1 93 ? 0.049 3.435 8.903 1.00 87.31 93 CYS A CA 1
ATOM 751 C C . CYS A 1 93 ? 0.919 3.728 10.134 1.00 87.31 93 CYS A C 1
ATOM 753 O O . CYS A 1 93 ? 0.396 3.965 11.223 1.00 87.31 93 CYS A O 1
ATOM 755 N N . ASN A 1 94 ? 2.250 3.694 9.981 1.00 86.94 94 ASN A N 1
ATOM 756 C CA . ASN A 1 94 ? 3.190 3.923 11.089 1.00 86.94 94 ASN A CA 1
ATOM 757 C C . ASN A 1 94 ? 4.294 4.919 10.716 1.00 86.94 94 ASN A C 1
ATOM 759 O O . ASN A 1 94 ? 4.881 4.801 9.637 1.00 86.94 94 ASN A O 1
ATOM 763 N N . HIS A 1 95 ? 4.651 5.807 11.651 1.00 85.81 95 HIS A N 1
ATOM 764 C CA . HIS A 1 95 ? 5.701 6.823 11.481 1.00 85.81 95 HIS A CA 1
ATOM 765 C C . HIS A 1 95 ? 5.487 7.657 10.217 1.00 85.81 95 HIS A C 1
ATOM 767 O O . HIS A 1 95 ? 6.212 7.523 9.225 1.00 85.81 95 HIS A O 1
ATOM 773 N N . MET A 1 96 ? 4.458 8.496 10.257 1.00 82.12 96 MET A N 1
ATOM 774 C CA . MET A 1 96 ? 4.047 9.334 9.132 1.00 82.12 96 MET A CA 1
ATOM 775 C C . MET A 1 96 ? 3.833 10.758 9.614 1.00 82.12 96 MET A C 1
ATOM 777 O O . MET A 1 96 ? 3.484 10.984 10.766 1.00 82.12 96 MET A O 1
ATOM 781 N N . GLN A 1 97 ? 4.010 11.740 8.743 1.00 82.19 97 GLN A N 1
ATOM 782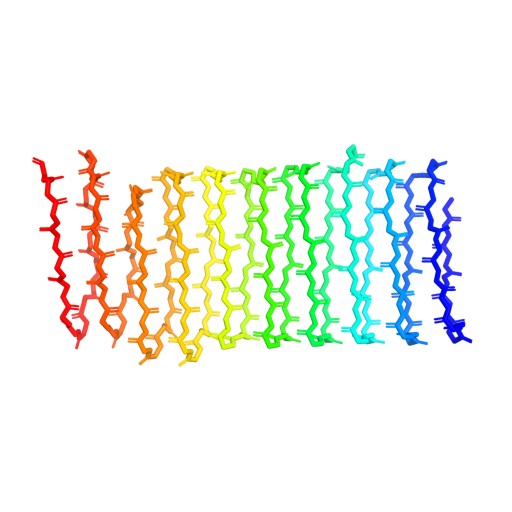 C CA . GLN A 1 97 ? 3.619 13.100 9.081 1.00 82.19 97 GLN A CA 1
ATOM 783 C C . GLN A 1 97 ? 2.118 13.262 8.858 1.00 82.19 97 GLN A C 1
ATOM 785 O O . GLN A 1 97 ? 1.410 13.725 9.747 1.00 82.19 97 GLN A O 1
ATOM 790 N N . SER A 1 98 ? 1.625 12.810 7.708 1.00 81.19 98 SER A N 1
ATOM 791 C CA . SER A 1 98 ? 0.203 12.801 7.406 1.00 81.19 98 SER A CA 1
ATOM 792 C C . SER A 1 98 ? -0.215 11.560 6.627 1.00 81.19 98 SER A C 1
ATOM 794 O O . SER A 1 98 ? 0.522 11.045 5.782 1.00 81.19 98 SER A O 1
ATOM 796 N N . ALA A 1 99 ? -1.429 11.097 6.899 1.00 81.00 99 ALA A N 1
ATOM 797 C CA . ALA A 1 99 ? -2.084 10.068 6.110 1.00 81.00 99 ALA A CA 1
ATOM 798 C C . ALA A 1 99 ? -3.487 10.530 5.712 1.00 81.00 99 ALA A C 1
ATOM 800 O O . ALA A 1 99 ? -4.241 11.044 6.539 1.00 81.00 99 ALA A O 1
ATOM 801 N N . SER A 1 100 ? -3.828 10.337 4.441 1.00 83.94 100 SER A N 1
ATOM 802 C CA . SER A 1 100 ? -5.203 10.410 3.948 1.00 83.94 100 SER A CA 1
ATOM 803 C C . SER A 1 100 ? -5.700 8.986 3.761 1.00 83.94 100 SER A C 1
ATOM 805 O O . SER A 1 100 ? -5.156 8.233 2.952 1.00 83.94 100 SER A O 1
ATOM 807 N N . ILE A 1 101 ? -6.686 8.596 4.556 1.00 80.56 101 ILE A N 1
ATOM 808 C CA . ILE A 1 101 ? -7.198 7.233 4.611 1.00 80.56 101 ILE A CA 1
ATOM 809 C C . ILE A 1 101 ? -8.694 7.320 4.364 1.00 80.56 101 ILE A C 1
ATOM 811 O O . ILE A 1 101 ? -9.417 7.862 5.193 1.00 80.56 101 ILE A O 1
ATOM 815 N N . CYS A 1 102 ? -9.154 6.834 3.219 1.00 78.75 102 CYS A N 1
ATOM 816 C CA . CYS A 1 102 ? -10.528 7.052 2.794 1.00 78.75 102 CYS A CA 1
ATOM 817 C C . CYS A 1 102 ? -11.187 5.789 2.250 1.00 78.75 102 CYS A C 1
ATOM 819 O O . CYS A 1 102 ? -10.524 4.904 1.707 1.00 78.75 102 CYS A O 1
ATOM 821 N N . ASP A 1 103 ? -12.509 5.721 2.388 1.00 79.75 103 ASP A N 1
ATOM 822 C CA . ASP A 1 103 ? -13.330 4.598 1.925 1.00 79.75 103 ASP A CA 1
ATOM 823 C C . ASP A 1 103 ? -12.842 3.269 2.518 1.00 79.75 103 ASP A C 1
ATOM 825 O O . ASP A 1 103 ? -12.582 2.293 1.800 1.00 79.75 103 ASP A O 1
ATOM 829 N N . LEU A 1 104 ? -12.651 3.269 3.844 1.00 75.25 104 LEU A N 1
ATOM 830 C CA . LEU A 1 104 ? -12.237 2.085 4.582 1.00 75.25 104 LEU A CA 1
ATOM 831 C C . LEU A 1 104 ? -13.427 1.324 5.155 1.00 75.25 104 LEU A C 1
ATOM 833 O O . LEU A 1 104 ? -14.252 1.879 5.876 1.00 75.25 104 LEU A O 1
ATOM 837 N N . GLN A 1 105 ? -13.459 0.019 4.909 1.00 67.25 105 GLN A N 1
ATOM 838 C CA . GLN A 1 105 ? -14.615 -0.796 5.289 1.00 67.25 105 GLN A CA 1
ATOM 839 C C . GLN A 1 105 ? -14.519 -1.386 6.698 1.00 67.25 105 GLN A C 1
ATOM 841 O O . GLN A 1 105 ? -15.540 -1.537 7.358 1.00 67.25 105 GLN A O 1
ATOM 846 N N . ALA A 1 106 ? -13.320 -1.727 7.182 1.00 81.31 106 ALA A N 1
ATOM 847 C CA . ALA A 1 106 ? -13.191 -2.484 8.427 1.00 81.31 106 ALA A CA 1
ATOM 848 C C . ALA A 1 106 ? -12.343 -1.766 9.480 1.00 81.31 106 ALA A C 1
ATOM 850 O O . ALA A 1 106 ? -12.833 -1.428 10.556 1.00 81.31 106 ALA A O 1
ATOM 851 N N . TYR A 1 107 ? -11.056 -1.563 9.213 1.00 82.06 107 TYR A N 1
ATOM 852 C CA . TYR A 1 107 ? -10.112 -1.323 10.293 1.00 82.06 107 TYR A CA 1
ATOM 853 C C . TYR A 1 107 ? -8.889 -0.508 9.871 1.00 82.06 107 TYR A C 1
ATOM 855 O O . TYR A 1 107 ? -8.231 -0.801 8.870 1.00 82.06 107 TYR A O 1
ATOM 863 N N . VAL A 1 108 ? -8.533 0.483 10.689 1.00 83.31 108 VAL A N 1
ATOM 864 C CA . VAL A 1 108 ? -7.321 1.289 10.515 1.00 83.31 108 VAL A CA 1
ATOM 865 C C . VAL A 1 108 ? -6.487 1.349 11.792 1.00 83.31 108 VAL A C 1
ATOM 867 O O . VAL A 1 108 ? -7.003 1.613 12.878 1.00 83.31 108 VAL A O 1
ATOM 870 N N . ILE A 1 109 ? -5.175 1.135 11.649 1.00 86.00 109 ILE A N 1
ATOM 871 C CA . ILE A 1 109 ? -4.17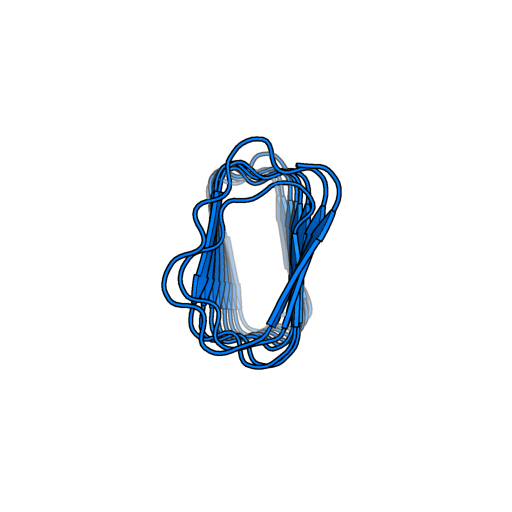9 1.439 12.684 1.00 86.00 109 ILE A CA 1
ATOM 872 C C . ILE A 1 109 ? -3.312 2.596 12.221 1.00 86.00 109 ILE A C 1
ATOM 874 O O . ILE A 1 109 ? -2.712 2.558 11.146 1.00 86.00 109 ILE A O 1
ATOM 878 N N . CYS A 1 110 ? -3.186 3.564 13.113 1.00 84.31 110 CYS A N 1
ATOM 879 C CA . CYS A 1 110 ? -2.473 4.808 12.941 1.00 84.31 110 CYS A CA 1
ATOM 880 C C . CYS A 1 110 ? -1.527 5.009 14.135 1.00 84.31 110 CYS A C 1
ATOM 882 O O . CYS A 1 110 ? -1.976 5.338 15.234 1.00 84.31 110 CYS A O 1
ATOM 884 N N . LYS A 1 111 ? -0.217 4.816 13.942 1.00 82.56 111 LYS A N 1
ATOM 885 C CA . LYS A 1 111 ? 0.788 4.997 15.008 1.00 82.56 111 LYS A CA 1
ATOM 886 C C . LYS A 1 111 ? 1.816 6.059 14.661 1.00 82.56 111 LYS A C 1
ATOM 888 O O . LYS A 1 111 ? 2.327 6.077 13.540 1.00 82.56 111 LYS A O 1
ATOM 893 N N . HIS A 1 112 ? 2.182 6.865 15.658 1.00 82.12 112 HIS A N 1
ATOM 894 C CA . HIS A 1 112 ? 3.205 7.908 15.549 1.00 82.12 112 HIS A CA 1
ATOM 895 C C . HIS A 1 112 ? 2.974 8.800 14.328 1.00 82.12 112 HIS A C 1
ATOM 897 O O . HIS A 1 112 ? 3.761 8.779 13.375 1.00 82.12 112 HIS A O 1
ATOM 903 N N . MET A 1 113 ? 1.858 9.531 14.340 1.00 73.06 113 MET A N 1
ATOM 904 C CA . MET A 1 113 ? 1.510 10.455 13.268 1.00 73.06 113 MET A CA 1
ATOM 905 C C . MET A 1 113 ? 1.379 11.893 13.760 1.00 73.06 113 MET A C 1
ATOM 907 O O . MET A 1 113 ? 1.246 12.158 14.950 1.00 73.06 113 MET A O 1
ATOM 911 N N . ARG A 1 114 ? 1.471 12.857 12.841 1.00 73.81 114 ARG A N 1
ATOM 912 C CA . ARG A 1 114 ? 1.162 14.256 13.168 1.00 73.81 114 ARG A CA 1
ATOM 913 C C . ARG A 1 114 ? -0.297 14.577 12.857 1.00 73.81 114 ARG A C 1
ATOM 915 O O . ARG A 1 114 ? -0.945 15.254 13.646 1.00 73.81 114 ARG A O 1
ATOM 922 N N . SER A 1 115 ? -0.826 14.060 11.750 1.00 74.06 115 SER A N 1
ATOM 923 C CA . SER A 1 115 ? -2.242 14.181 11.386 1.00 74.06 115 SER A CA 1
ATOM 924 C C . SER A 1 115 ? -2.749 12.976 10.589 1.00 74.06 115 SER A C 1
ATOM 926 O O . SER A 1 115 ? -2.004 12.361 9.825 1.00 74.06 115 SER A O 1
ATOM 928 N N . ALA A 1 116 ? -4.029 12.633 10.744 1.00 73.06 116 ALA A N 1
ATOM 929 C CA . ALA A 1 116 ? -4.694 11.608 9.944 1.00 73.06 116 ALA A CA 1
ATOM 930 C C . ALA A 1 116 ? -6.078 12.088 9.488 1.00 73.06 116 ALA A C 1
ATOM 932 O O . ALA A 1 116 ? -7.002 12.273 10.273 1.00 73.06 116 ALA A O 1
ATOM 933 N N . SER A 1 117 ? -6.250 12.263 8.184 1.00 75.94 117 SER A N 1
ATOM 934 C CA . SER A 1 117 ? -7.577 12.502 7.613 1.00 75.94 117 SER A CA 1
ATOM 935 C C . SER A 1 117 ? -8.200 11.147 7.307 1.00 75.94 117 SER A C 1
ATOM 937 O O . SER A 1 117 ? -7.830 10.519 6.316 1.00 75.94 117 SER A O 1
ATOM 939 N N . ILE A 1 118 ? -9.077 10.671 8.192 1.00 72.06 118 ILE A N 1
ATOM 940 C CA . ILE A 1 118 ? -9.751 9.378 8.051 1.00 72.06 118 ILE A CA 1
ATOM 941 C C . ILE A 1 118 ? -11.188 9.647 7.629 1.00 72.06 118 ILE A C 1
ATOM 943 O O . ILE A 1 118 ? -11.983 10.066 8.458 1.00 72.06 118 ILE A O 1
ATOM 947 N N . CYS A 1 119 ? -11.524 9.397 6.368 1.00 69.00 119 CYS A N 1
ATOM 948 C CA . CYS A 1 119 ? -12.850 9.672 5.830 1.00 69.00 119 CYS A CA 1
ATOM 949 C C . CYS A 1 119 ? -13.583 8.390 5.417 1.00 69.00 119 CYS A C 1
ATOM 951 O O . CYS A 1 119 ? -12.963 7.428 4.967 1.00 69.00 119 CYS A O 1
ATOM 953 N N . ASN A 1 120 ? -14.908 8.356 5.574 1.00 68.81 120 ASN A N 1
ATOM 954 C CA . ASN A 1 120 ? -15.748 7.212 5.191 1.00 68.81 120 ASN A CA 1
ATOM 955 C C . ASN A 1 120 ? -15.287 5.869 5.796 1.00 68.81 120 ASN A C 1
ATOM 957 O O . ASN A 1 120 ? -15.326 4.831 5.135 1.00 68.81 120 ASN A O 1
ATOM 961 N N . LEU A 1 121 ? -14.786 5.893 7.037 1.00 68.56 121 LEU A N 1
ATOM 962 C CA . LEU A 1 121 ? -14.457 4.674 7.772 1.00 68.56 121 LEU A CA 1
ATOM 963 C C . LEU A 1 121 ? -15.726 4.080 8.377 1.00 68.56 121 LEU A C 1
ATOM 965 O O . LEU A 1 121 ? -16.371 4.731 9.197 1.00 68.56 121 LEU A O 1
ATOM 969 N N . GLN A 1 122 ? -16.026 2.830 8.031 1.00 64.75 122 GLN A N 1
ATOM 970 C CA . GLN A 1 122 ? -17.293 2.193 8.396 1.00 64.75 122 GLN A CA 1
ATOM 971 C C . GLN A 1 122 ? -17.287 1.465 9.750 1.00 64.75 122 GLN A C 1
ATOM 973 O O . GLN A 1 122 ? -18.360 1.269 10.311 1.00 64.75 122 GLN A O 1
ATOM 978 N N . ALA A 1 123 ? -16.129 1.070 10.300 1.00 74.44 123 ALA A N 1
ATOM 979 C CA . ALA A 1 123 ? -16.106 0.207 11.491 1.00 74.44 123 ALA A CA 1
ATOM 980 C C . ALA A 1 123 ? -15.163 0.652 12.623 1.00 74.44 123 ALA A C 1
ATOM 982 O O . ALA A 1 123 ? -15.657 0.979 13.703 1.00 74.44 123 ALA A O 1
ATOM 983 N N . TYR A 1 124 ? -13.835 0.645 12.443 1.00 76.81 124 TYR A N 1
ATOM 984 C CA . TYR A 1 124 ? -12.937 0.767 13.603 1.00 76.81 124 TYR A CA 1
ATOM 985 C C . TYR A 1 124 ? -11.593 1.465 13.330 1.00 76.81 124 TYR A C 1
ATOM 987 O O . TYR A 1 124 ? -10.876 1.109 12.394 1.00 76.81 124 TYR A O 1
ATOM 995 N N . ALA A 1 125 ? -11.205 2.416 14.188 1.00 77.19 125 ALA A N 1
ATOM 996 C CA . ALA A 1 125 ? -9.914 3.112 14.149 1.00 77.19 125 ALA A CA 1
ATOM 997 C C . ALA A 1 125 ? -9.143 3.038 15.477 1.00 77.19 125 ALA A C 1
ATOM 999 O O . ALA A 1 125 ? -9.701 3.306 16.540 1.00 77.19 125 ALA A O 1
ATOM 1000 N N . ILE A 1 126 ? -7.832 2.767 15.415 1.00 80.25 126 ILE A N 1
ATOM 1001 C CA . ILE A 1 126 ? -6.893 2.997 16.529 1.00 80.25 126 ILE A CA 1
ATOM 1002 C C . ILE A 1 126 ? -5.871 4.052 16.131 1.00 80.25 126 ILE A C 1
ATOM 1004 O O . ILE A 1 126 ? -5.089 3.831 15.205 1.00 80.25 126 ILE A O 1
ATOM 1008 N N . CYS A 1 127 ? -5.816 5.140 16.894 1.00 75.25 127 CYS A N 1
ATOM 1009 C CA . CYS A 1 127 ? -4.864 6.230 16.720 1.00 75.25 127 CYS A CA 1
ATOM 1010 C C . CYS A 1 127 ? -4.060 6.451 18.010 1.00 75.25 127 CYS A C 1
ATOM 1012 O O . CYS A 1 127 ? -4.630 6.668 19.072 1.00 75.25 127 CYS A O 1
ATOM 1014 N N . GLU A 1 128 ? -2.730 6.410 17.934 1.00 68.06 128 GLU A N 1
ATOM 1015 C CA . GLU A 1 128 ? -1.836 6.583 19.101 1.00 68.06 128 GLU A CA 1
ATOM 1016 C C . GLU A 1 128 ? -1.183 7.980 19.172 1.00 68.06 128 GLU A C 1
ATOM 1018 O O . GLU A 1 128 ? -0.354 8.247 20.032 1.00 68.06 128 GLU A O 1
ATOM 1023 N N . SER A 1 129 ? -1.477 8.850 18.203 1.00 62.00 129 SER A N 1
ATOM 1024 C CA . SER A 1 129 ? -1.043 10.257 18.113 1.00 62.00 129 SER A CA 1
ATOM 1025 C C . SER A 1 129 ? -1.498 10.770 16.747 1.00 62.00 129 SER A C 1
ATOM 1027 O O . SER A 1 129 ? -0.771 10.628 15.773 1.00 62.00 129 SER A O 1
ATOM 1029 N N . ALA A 1 130 ? -2.739 11.234 16.597 1.00 60.69 130 ALA A N 1
ATOM 1030 C CA . ALA A 1 130 ? -3.207 11.780 15.318 1.00 60.69 130 ALA A CA 1
ATOM 1031 C C . ALA A 1 130 ? -4.462 12.643 15.493 1.00 60.69 130 ALA A C 1
ATOM 1033 O O . ALA A 1 130 ? -5.421 12.209 16.118 1.00 60.69 130 ALA A O 1
ATOM 1034 N N . SER A 1 131 ? -4.523 13.819 14.869 1.00 58.28 131 SER A N 1
ATOM 1035 C CA . SER A 1 131 ? -5.818 14.475 14.635 1.00 58.28 131 SER A CA 1
ATOM 1036 C C . SER A 1 131 ? -6.665 13.619 13.684 1.00 58.28 131 SER A C 1
ATOM 1038 O O . SER A 1 131 ? -6.105 13.080 12.731 1.00 58.28 131 SER A O 1
ATOM 1040 N N . ILE A 1 132 ? -7.970 13.460 13.954 1.00 61.22 132 ILE A N 1
ATOM 1041 C CA . ILE A 1 132 ? -8.903 12.607 13.191 1.00 61.22 132 ILE A CA 1
ATOM 1042 C C . ILE A 1 132 ? -10.054 13.469 12.670 1.00 61.22 132 ILE A C 1
ATOM 1044 O O . ILE A 1 132 ? -10.900 13.894 13.446 1.00 61.22 132 ILE A O 1
ATOM 1048 N N . CYS A 1 133 ? -10.170 13.654 11.359 1.00 49.75 133 CYS A N 1
ATOM 1049 C CA . CYS A 1 133 ? -11.302 14.378 10.765 1.00 49.75 133 CYS A CA 1
ATOM 1050 C C . CYS A 1 133 ? -12.210 13.432 9.966 1.00 49.75 133 CYS A C 1
ATOM 1052 O O . CYS A 1 133 ? -11.695 12.751 9.086 1.00 49.75 133 CYS A O 1
ATOM 1054 N N . ASN A 1 134 ? -13.529 13.483 10.216 1.00 53.50 134 ASN A N 1
ATOM 1055 C CA . ASN A 1 134 ? -14.629 12.780 9.524 1.00 53.50 134 ASN A CA 1
ATOM 1056 C C . ASN A 1 134 ? -14.756 11.267 9.788 1.00 53.50 134 ASN A C 1
ATOM 1058 O O . ASN A 1 134 ? -14.806 10.449 8.866 1.00 53.50 134 ASN A O 1
ATOM 1062 N N . LEU A 1 135 ? -14.884 10.897 11.064 1.00 58.25 135 LEU A N 1
ATOM 1063 C CA . LEU A 1 135 ? -15.081 9.513 11.488 1.00 58.25 135 LEU A CA 1
ATOM 1064 C C . LEU A 1 135 ? -16.575 9.139 11.540 1.00 58.25 135 LEU A C 1
ATOM 1066 O O . LEU A 1 135 ? -17.352 9.741 12.284 1.00 58.25 135 LEU A O 1
ATOM 1070 N N . GLN A 1 136 ? -16.962 8.089 10.810 1.00 57.06 136 GLN A N 1
ATOM 1071 C CA . GLN A 1 136 ? -18.336 7.564 10.817 1.00 57.06 136 GLN A CA 1
ATOM 1072 C C . GLN A 1 136 ? -18.532 6.359 11.760 1.00 57.06 136 GLN A C 1
ATOM 1074 O O . GLN A 1 136 ? -19.621 5.797 11.806 1.00 57.06 136 GLN A O 1
ATOM 1079 N N . ALA A 1 137 ? -17.499 5.950 12.509 1.00 66.81 137 ALA A N 1
ATOM 1080 C CA . ALA A 1 137 ? -17.484 4.694 13.267 1.00 66.81 137 ALA A CA 1
ATOM 1081 C C . ALA A 1 137 ? -16.704 4.775 14.600 1.00 66.81 137 ALA A C 1
ATOM 1083 O O . ALA A 1 137 ? -16.447 5.864 15.106 1.00 66.81 137 ALA A O 1
ATOM 1084 N N . TYR A 1 138 ? -16.355 3.635 15.205 1.00 73.94 138 TYR A N 1
ATOM 1085 C CA . TYR A 1 138 ? -15.705 3.578 16.522 1.00 73.94 138 TYR A CA 1
ATOM 1086 C C . TYR A 1 138 ? -14.215 3.963 16.459 1.00 73.94 138 TYR A C 1
ATOM 1088 O O . TYR A 1 138 ? -13.469 3.406 15.649 1.00 73.94 138 TYR A O 1
ATOM 1096 N N . ALA A 1 139 ? -13.749 4.852 17.346 1.00 74.56 139 ALA A N 1
ATOM 1097 C CA . ALA A 1 139 ? -12.324 5.190 17.485 1.00 74.56 139 ALA A CA 1
ATOM 1098 C C . ALA A 1 139 ? -11.776 5.031 18.908 1.00 74.56 139 ALA A C 1
ATOM 1100 O O . ALA A 1 139 ? -12.390 5.455 19.886 1.00 74.56 139 ALA A O 1
ATOM 1101 N N . ILE A 1 140 ? -10.550 4.508 19.006 1.00 75.62 140 ILE A N 1
ATOM 1102 C CA . ILE A 1 140 ? -9.713 4.593 20.208 1.00 75.62 140 ILE A CA 1
ATOM 1103 C C . ILE A 1 140 ? -8.520 5.491 19.921 1.00 75.62 140 ILE A C 1
ATOM 1105 O O . ILE A 1 140 ? -7.678 5.178 19.079 1.00 75.62 140 ILE A O 1
ATOM 1109 N N . CYS A 1 141 ? -8.417 6.560 20.696 1.00 75.00 141 CYS A N 1
ATOM 1110 C CA . CYS A 1 141 ? -7.345 7.533 20.638 1.00 75.00 141 CYS A CA 1
ATOM 1111 C C . CYS A 1 141 ? -6.502 7.450 21.915 1.00 75.00 141 CYS A C 1
ATOM 1113 O O . CYS A 1 141 ? -7.036 7.510 23.024 1.00 75.00 141 CYS A O 1
ATOM 1115 N N . LYS A 1 142 ? -5.184 7.315 21.780 1.00 69.25 142 LYS A N 1
ATOM 1116 C CA . LYS A 1 142 ? -4.227 7.332 22.897 1.00 69.25 142 LYS A CA 1
ATOM 1117 C C . LYS A 1 142 ? -3.188 8.427 22.665 1.00 69.25 142 LYS A C 1
ATOM 1119 O O . LYS A 1 142 ? -2.807 8.622 21.520 1.00 69.25 142 LYS A O 1
ATOM 1124 N N . HIS A 1 143 ? -2.735 9.095 23.731 1.00 64.88 143 HIS A N 1
ATOM 1125 C CA . HIS A 1 143 ? -1.597 10.033 23.731 1.00 64.88 143 HIS A CA 1
ATOM 1126 C C . HIS A 1 143 ? -1.652 11.099 22.619 1.00 64.88 143 HIS A C 1
ATOM 1128 O O . HIS A 1 143 ? -0.836 11.106 21.695 1.00 64.88 143 HIS A O 1
ATOM 1134 N N . MET A 1 144 ? -2.623 12.015 22.697 1.00 61.53 144 MET A N 1
ATOM 1135 C CA . MET A 1 144 ? -2.842 13.031 21.659 1.00 61.53 144 MET A CA 1
ATOM 1136 C C . MET A 1 144 ? -2.617 14.448 22.205 1.00 61.53 144 MET A C 1
ATOM 1138 O O . MET A 1 144 ? -3.479 14.935 22.927 1.00 61.53 144 MET A O 1
ATOM 1142 N N . PRO A 1 145 ? -1.521 15.142 21.835 1.00 53.19 145 PRO A N 1
ATOM 1143 C CA . PRO A 1 145 ? -1.259 16.501 22.322 1.00 53.19 145 PRO A CA 1
ATOM 1144 C C . PRO A 1 145 ? -2.211 17.553 21.728 1.00 53.19 145 PRO A C 1
ATOM 1146 O O . PRO A 1 145 ? -2.403 18.608 22.320 1.00 53.19 145 PRO A O 1
ATOM 1149 N N . TYR A 1 146 ? -2.820 17.275 20.567 1.00 53.38 146 TYR A N 1
ATOM 1150 C CA . TYR A 1 146 ? -3.823 18.134 19.933 1.00 53.38 146 TYR A CA 1
ATOM 1151 C C . TYR A 1 146 ? -4.881 17.272 19.244 1.00 53.38 146 TYR A C 1
ATOM 1153 O O . TYR A 1 146 ? -4.565 16.486 18.348 1.00 53.38 146 TYR A O 1
ATOM 1161 N N . VAL A 1 147 ? -6.142 17.423 19.652 1.00 53.50 147 VAL A N 1
ATOM 1162 C CA . VAL A 1 147 ? -7.279 16.683 19.095 1.00 53.50 147 VAL A CA 1
ATOM 1163 C C . VAL A 1 147 ? -8.170 17.642 18.318 1.00 53.50 147 VAL A C 1
ATOM 1165 O O . VAL A 1 147 ? -8.834 18.495 18.894 1.00 53.50 147 VAL A O 1
ATOM 1168 N N . SER A 1 148 ? -8.208 17.481 17.000 1.00 56.22 148 SER A N 1
ATOM 1169 C CA . SER A 1 148 ? -9.273 18.018 16.149 1.00 56.22 148 SER A CA 1
ATOM 1170 C C . SER A 1 148 ? -10.095 16.827 15.682 1.00 56.22 148 SER A C 1
ATOM 1172 O O . SER A 1 148 ? -9.666 16.106 14.785 1.00 56.22 148 SER A O 1
ATOM 1174 N N . ILE A 1 149 ? -11.219 16.580 16.362 1.00 57.75 149 ILE A N 1
ATOM 1175 C CA . ILE A 1 149 ? -12.256 15.646 15.916 1.00 57.75 149 ILE A CA 1
ATOM 1176 C C . ILE A 1 149 ? -13.364 16.483 15.293 1.00 57.75 149 ILE A C 1
ATOM 1178 O O . ILE A 1 1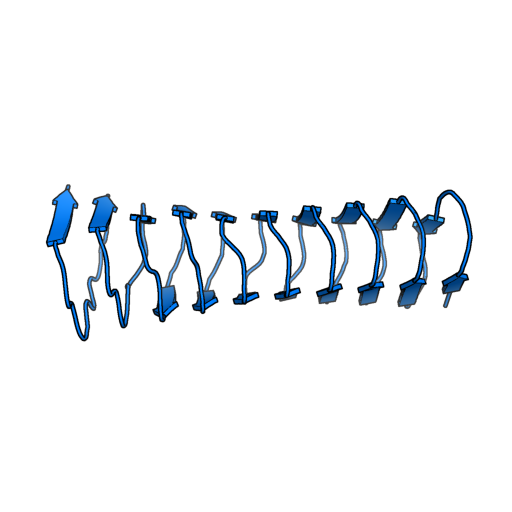49 ? -14.032 17.248 15.984 1.00 57.75 149 ILE A O 1
ATOM 1182 N N . CYS A 1 150 ? -13.545 16.357 13.983 1.00 46.44 150 CYS A N 1
ATOM 1183 C CA . CYS A 1 150 ? -14.584 17.070 13.242 1.00 46.44 150 CYS A CA 1
ATOM 1184 C C . CYS A 1 150 ? -15.530 16.054 12.596 1.00 46.44 150 CYS A C 1
ATOM 1186 O O . CYS A 1 150 ? -15.058 15.066 12.037 1.00 46.44 150 CYS A O 1
ATOM 1188 N N . HIS A 1 151 ? -16.841 16.304 12.686 1.00 50.81 151 HIS A N 1
ATOM 1189 C CA . HIS A 1 151 ? -17.920 15.436 12.188 1.00 50.81 151 HIS A CA 1
ATOM 1190 C C . HIS A 1 151 ? -17.808 13.975 12.649 1.00 50.81 151 HIS A C 1
ATOM 1192 O O . HIS A 1 151 ? -17.450 13.079 11.885 1.00 50.81 151 HIS A O 1
ATOM 1198 N N . MET A 1 152 ? -18.139 13.742 13.919 1.00 56.12 152 MET A N 1
ATOM 1199 C CA . MET A 1 152 ? -18.337 12.400 14.464 1.00 56.12 152 MET A CA 1
ATOM 1200 C C . MET A 1 152 ? -19.786 11.969 14.256 1.00 56.12 152 MET A C 1
ATOM 1202 O O . MET A 1 152 ? -20.700 12.664 14.692 1.00 56.12 152 MET A O 1
ATOM 1206 N N . GLN A 1 153 ? -19.987 10.814 13.623 1.00 54.47 153 GLN A N 1
ATOM 1207 C CA . GLN A 1 153 ? -21.306 10.169 13.549 1.00 54.47 153 GLN A CA 1
ATOM 1208 C C . GLN A 1 153 ? -21.438 8.982 14.530 1.00 54.47 153 GLN A C 1
ATOM 1210 O O . GLN A 1 153 ? -22.478 8.332 14.547 1.00 54.47 153 GLN A O 1
ATOM 1215 N N . ALA A 1 154 ? -20.411 8.694 15.350 1.00 63.28 154 ALA A N 1
ATOM 1216 C CA . ALA A 1 154 ? -20.343 7.513 16.226 1.00 63.28 154 ALA A CA 1
ATOM 1217 C C . ALA A 1 154 ? -19.602 7.778 17.567 1.00 63.28 154 ALA A C 1
ATOM 1219 O O . ALA A 1 154 ? -19.718 8.869 18.118 1.00 63.28 154 ALA A O 1
ATOM 1220 N N . TYR A 1 155 ? -18.904 6.782 18.141 1.00 67.12 155 TYR A N 1
ATOM 1221 C CA . TYR A 1 155 ? -18.316 6.803 19.497 1.00 67.12 155 TYR A CA 1
ATOM 1222 C C . TYR A 1 155 ? -16.774 6.836 19.489 1.00 67.12 155 TYR A C 1
ATOM 1224 O O . TYR A 1 155 ? -16.137 6.086 18.749 1.00 67.12 155 TYR A O 1
ATOM 1232 N N . ALA A 1 156 ? -16.168 7.652 20.363 1.00 70.81 156 ALA A N 1
ATOM 1233 C CA . ALA A 1 156 ? -14.716 7.786 20.500 1.00 70.81 156 ALA A CA 1
ATOM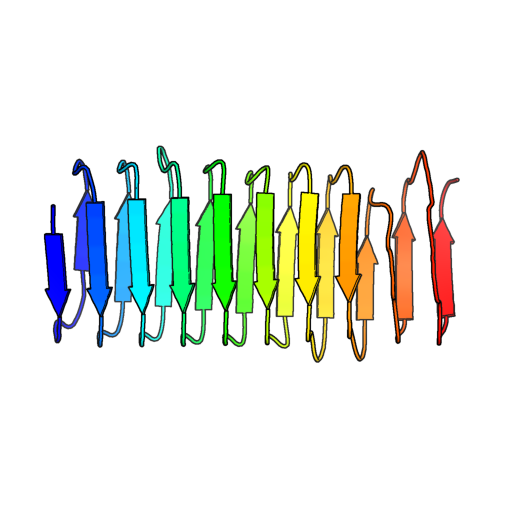 1234 C C . ALA A 1 156 ? -14.264 7.696 21.968 1.00 70.81 156 ALA A C 1
ATOM 1236 O O . ALA A 1 156 ? -14.825 8.362 22.837 1.00 70.81 156 ALA A O 1
ATOM 1237 N N . ILE A 1 157 ? -13.213 6.912 22.237 1.00 72.12 157 ILE A N 1
ATOM 1238 C CA . ILE A 1 157 ? -12.524 6.861 23.537 1.00 72.12 157 ILE A CA 1
ATOM 1239 C C . ILE A 1 157 ? -11.171 7.553 23.410 1.00 72.12 157 ILE A C 1
ATOM 1241 O O . ILE A 1 157 ? -10.282 7.035 22.735 1.00 72.12 157 ILE A O 1
ATOM 1245 N N . CYS A 1 158 ? -10.974 8.658 24.127 1.00 70.50 158 CYS A N 1
ATOM 1246 C 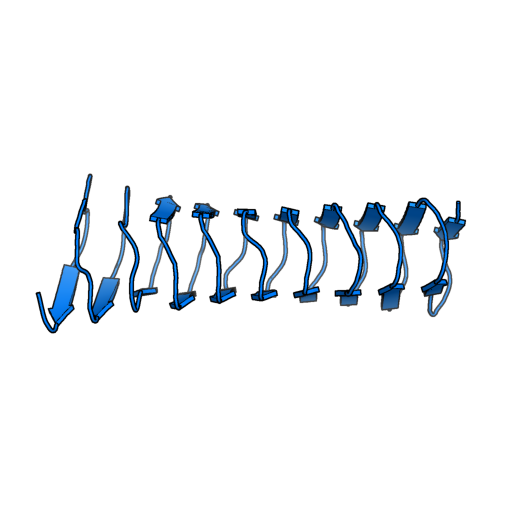CA . CYS A 1 158 ? -9.676 9.322 24.248 1.00 70.50 158 CYS A CA 1
ATOM 1247 C C . CYS A 1 158 ? -9.043 8.998 25.609 1.00 70.50 158 CYS A C 1
ATOM 1249 O O . CYS A 1 158 ? -9.645 9.254 26.650 1.00 70.50 158 CYS A O 1
ATOM 1251 N N . LYS A 1 159 ? -7.830 8.431 25.612 1.00 64.62 159 LYS A N 1
ATOM 1252 C CA . LYS A 1 159 ? -7.034 8.171 26.825 1.00 64.62 159 LYS A CA 1
ATOM 1253 C C . LYS A 1 159 ? -5.763 9.023 26.828 1.00 64.62 159 LYS A C 1
ATOM 1255 O O . LYS A 1 159 ? -5.070 9.065 25.813 1.00 64.62 1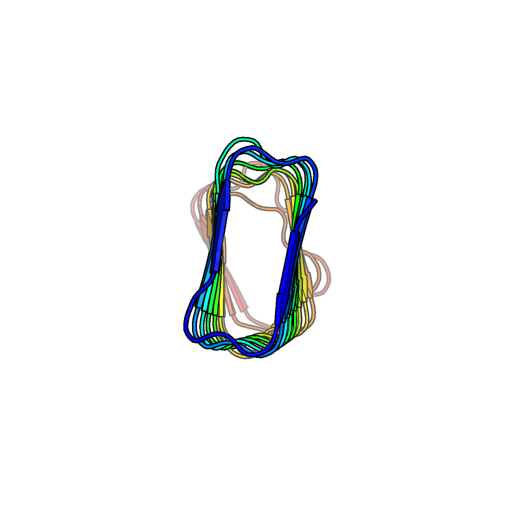59 LYS A O 1
ATOM 1260 N N . HIS A 1 160 ? -5.438 9.601 27.989 1.00 59.53 160 HIS A N 1
ATOM 1261 C CA . HIS A 1 160 ? -4.288 10.492 28.218 1.00 59.53 160 HIS A CA 1
ATOM 1262 C C . HIS A 1 160 ? -4.300 11.727 27.295 1.00 59.53 160 HIS A C 1
ATOM 1264 O O . HIS A 1 160 ? -3.599 11.745 26.280 1.00 59.53 160 HIS A O 1
ATOM 1270 N N . MET A 1 161 ? -5.146 12.706 27.646 1.00 55.28 161 MET A N 1
ATOM 1271 C CA . MET A 1 161 ? -5.151 14.062 27.073 1.00 55.28 161 MET A CA 1
ATOM 1272 C C . MET A 1 161 ? -4.122 14.938 27.780 1.00 55.28 161 MET A C 1
ATOM 1274 O O . MET A 1 161 ? -4.038 14.816 29.023 1.00 55.28 161 MET A O 1
#